Protein AF-A0A9E5TF27-F1 (afdb_monomer)

Foldseek 3Di:
DDDDDPDPPDDPVVVVVVVVVDDDPDDDDDDPPDDDDPCQVVVVVVVCVVVVPDPDDDDFDAPPVRHTDDPDDPPDDD

Solvent-accessible surface area (backbone atoms only — not comparable to full-atom values): 5656 Å² total; per-residue (Å²): 141,86,87,84,73,98,64,92,67,54,71,69,58,55,48,54,60,50,57,76,70,56,84,63,98,67,88,8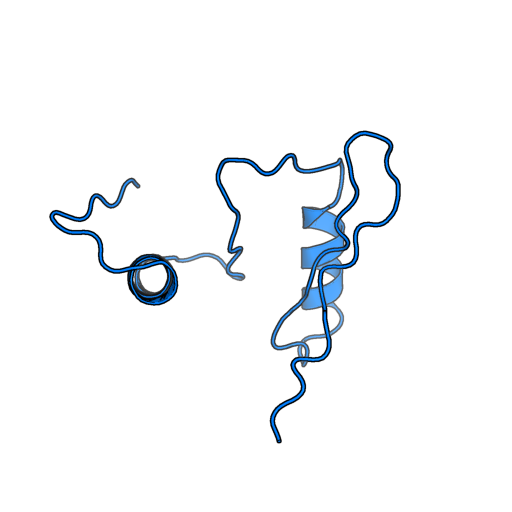2,91,75,64,96,88,65,83,84,62,89,64,55,64,61,54,51,52,54,49,48,68,74,41,70,86,60,87,78,84,84,79,90,48,54,50,99,84,66,49,82,44,87,86,78,72,90,76,84,77,128

Mean predicted aligned error: 4.61 Å

Structure (mmCIF, N/CA/C/O backbone):
data_AF-A0A9E5TF27-F1
#
_entry.id   AF-A0A9E5TF27-F1
#
loop_
_atom_site.group_PDB
_atom_site.id
_atom_site.type_symbol
_atom_site.label_atom_id
_atom_site.label_alt_id
_atom_site.label_comp_id
_atom_site.label_asym_id
_atom_site.label_entity_id
_atom_site.label_seq_id
_atom_site.pdbx_PDB_ins_code
_atom_site.Cartn_x
_atom_site.Cartn_y
_atom_site.Cartn_z
_atom_site.occupancy
_atom_site.B_iso_or_equiv
_atom_site.auth_seq_id
_atom_site.auth_comp_id
_atom_site.auth_asym_id
_atom_site.auth_atom_id
_atom_site.pdbx_PDB_model_num
ATOM 1 N N . ASN A 1 1 ? -11.763 8.767 -11.731 1.00 82.31 1 ASN A N 1
ATOM 2 C CA . ASN A 1 1 ? -11.151 10.027 -11.250 1.00 82.31 1 ASN A CA 1
ATOM 3 C C . ASN A 1 1 ? -9.659 9.998 -11.525 1.00 82.31 1 ASN A C 1
ATOM 5 O O . ASN A 1 1 ? -8.999 9.120 -10.993 1.00 82.31 1 ASN A O 1
ATOM 9 N N . LEU A 1 2 ? -9.146 10.922 -12.341 1.00 93.31 2 LEU A N 1
ATOM 10 C CA . LEU A 1 2 ? -7.710 11.129 -12.562 1.00 93.31 2 LEU A CA 1
ATOM 11 C C . LEU A 1 2 ? -7.307 12.462 -11.919 1.00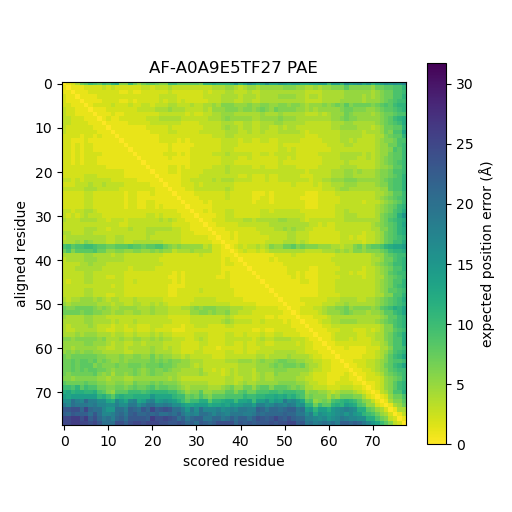 93.31 2 LEU A C 1
ATOM 13 O O . LEU A 1 2 ? -8.006 13.457 -12.098 1.00 93.31 2 LEU A O 1
ATOM 17 N N . ILE A 1 3 ? -6.202 12.482 -11.173 1.00 95.19 3 ILE A N 1
ATOM 18 C CA . ILE A 1 3 ? -5.618 13.702 -10.603 1.00 95.19 3 ILE A CA 1
ATOM 19 C C . ILE A 1 3 ? -4.275 13.917 -11.292 1.00 95.19 3 ILE A C 1
ATOM 21 O O . ILE A 1 3 ? -3.365 13.109 -11.134 1.00 95.19 3 ILE A O 1
ATOM 25 N N . ARG A 1 4 ? -4.157 14.992 -12.072 1.00 96.31 4 ARG A N 1
ATOM 26 C CA . ARG A 1 4 ? -2.902 15.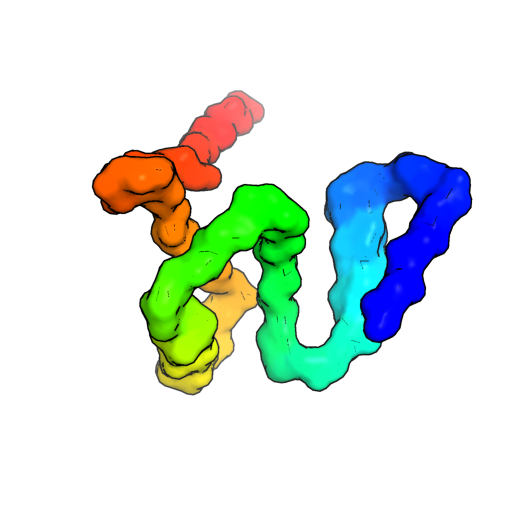383 -12.717 1.00 96.31 4 ARG A CA 1
ATOM 27 C C . ARG A 1 4 ? -2.255 16.500 -11.906 1.00 96.31 4 ARG A C 1
ATOM 29 O O . ARG A 1 4 ? -2.903 17.510 -11.652 1.00 96.31 4 ARG A O 1
ATOM 36 N N . ASN A 1 5 ? -0.988 16.329 -11.545 1.00 97.00 5 ASN A N 1
ATOM 37 C CA . ASN A 1 5 ? -0.191 17.396 -10.945 1.00 97.00 5 ASN A CA 1
ATOM 38 C C . ASN A 1 5 ? 0.485 18.222 -12.045 1.00 97.00 5 ASN A C 1
ATOM 40 O O . ASN A 1 5 ? 0.964 17.661 -13.029 1.00 97.00 5 ASN A O 1
ATOM 44 N N . GLU A 1 6 ? 0.556 19.540 -11.864 1.00 97.69 6 GLU A N 1
ATOM 45 C CA . GLU A 1 6 ? 1.304 20.433 -12.764 1.00 97.69 6 GLU A CA 1
ATOM 46 C C . GLU A 1 6 ? 2.823 20.311 -12.573 1.00 97.69 6 GLU A C 1
ATOM 48 O O . GLU A 1 6 ? 3.589 20.507 -13.510 1.00 97.69 6 GLU A O 1
ATOM 53 N N . HIS A 1 7 ? 3.248 19.924 -11.368 1.00 97.31 7 HIS A N 1
ATOM 54 C CA . HIS A 1 7 ? 4.645 19.749 -10.981 1.00 97.31 7 HIS A CA 1
ATOM 55 C C . HIS A 1 7 ? 4.834 18.399 -10.278 1.00 97.31 7 HIS A C 1
ATOM 57 O O . HIS A 1 7 ? 3.883 17.820 -9.746 1.00 97.31 7 HIS A O 1
ATOM 63 N N . ASN A 1 8 ? 6.066 17.889 -10.236 1.00 96.94 8 ASN A N 1
ATOM 64 C CA . ASN A 1 8 ? 6.370 16.679 -9.476 1.00 96.94 8 ASN A CA 1
ATOM 65 C C . ASN A 1 8 ? 6.377 16.984 -7.966 1.00 96.94 8 ASN A C 1
ATOM 67 O O . ASN A 1 8 ? 7.312 17.594 -7.459 1.00 96.94 8 ASN A O 1
ATOM 71 N N . LEU A 1 9 ? 5.333 16.549 -7.253 1.00 96.56 9 LEU A N 1
ATOM 72 C CA . LEU A 1 9 ? 5.193 16.733 -5.801 1.00 96.56 9 LEU A CA 1
ATOM 73 C C . LEU A 1 9 ? 5.920 15.655 -4.976 1.00 96.56 9 LEU A C 1
ATOM 75 O O . LEU A 1 9 ? 5.948 15.732 -3.749 1.00 96.56 9 LEU A O 1
ATOM 79 N N . GLY A 1 10 ? 6.467 14.627 -5.628 1.00 95.94 10 GLY A N 1
ATOM 80 C CA . GLY A 1 10 ? 6.960 13.420 -4.971 1.00 95.94 10 GLY A CA 1
ATOM 81 C C . GLY A 1 10 ? 5.844 12.459 -4.538 1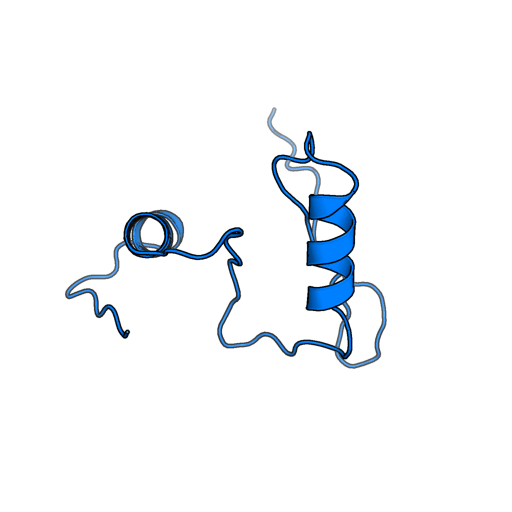.00 95.94 10 GLY A C 1
ATOM 82 O O . GLY A 1 10 ? 4.656 12.792 -4.533 1.00 95.94 10 GLY A O 1
ATOM 83 N N . TYR A 1 11 ? 6.245 11.238 -4.171 1.00 93.50 11 TYR A N 1
ATOM 84 C CA . TYR A 1 11 ? 5.341 10.107 -3.923 1.00 93.50 11 TYR A CA 1
ATOM 85 C C . TYR A 1 11 ? 4.341 10.376 -2.788 1.00 93.50 11 TYR A C 1
ATOM 87 O O . TYR A 1 11 ? 3.126 10.318 -2.986 1.00 93.50 11 TYR A O 1
ATOM 95 N N . SER A 1 12 ? 4.834 10.735 -1.600 1.00 96.31 12 SER A N 1
ATOM 96 C CA . SER A 1 12 ? 3.990 10.883 -0.409 1.00 96.31 12 SER A CA 1
ATOM 97 C C . SER A 1 12 ? 2.980 12.024 -0.542 1.00 96.31 12 SER A C 1
ATOM 99 O O . SER A 1 12 ? 1.804 11.850 -0.226 1.00 96.31 12 SER A O 1
ATOM 101 N N . ALA A 1 13 ? 3.396 13.187 -1.053 1.00 97.56 13 ALA A N 1
ATOM 102 C CA . ALA A 1 13 ? 2.493 14.324 -1.230 1.00 97.56 13 ALA A CA 1
ATOM 103 C C . ALA A 1 13 ? 1.404 14.030 -2.278 1.00 97.56 13 ALA A C 1
ATOM 105 O O . ALA A 1 13 ? 0.230 14.336 -2.045 1.00 97.56 13 ALA A O 1
ATOM 106 N N . ALA A 1 14 ? 1.772 13.380 -3.391 1.00 96.81 14 ALA A N 1
ATOM 107 C CA . ALA A 1 14 ? 0.839 12.982 -4.441 1.00 96.81 14 ALA A CA 1
ATOM 108 C C . ALA A 1 14 ? -0.165 11.906 -3.982 1.00 96.81 14 ALA A C 1
ATOM 110 O O . ALA A 1 14 ? -1.330 11.965 -4.371 1.00 96.81 14 ALA A O 1
ATOM 111 N N . ASN A 1 15 ? 0.233 10.969 -3.118 1.00 97.50 15 ASN A N 1
ATOM 112 C CA . ASN A 1 15 ? -0.698 9.996 -2.538 1.00 97.50 15 ASN A CA 1
ATOM 113 C C . ASN A 1 15 ? -1.613 10.637 -1.487 1.00 97.50 15 ASN A C 1
ATOM 115 O O . ASN A 1 15 ? -2.826 10.430 -1.512 1.00 97.50 15 ASN A O 1
ATOM 119 N N . ASN A 1 16 ? -1.080 11.508 -0.625 1.00 97.69 16 ASN A N 1
ATOM 120 C CA . ASN A 1 16 ? -1.864 12.183 0.414 1.00 97.69 16 ASN A CA 1
ATOM 121 C C . ASN A 1 16 ? -3.017 13.030 -0.155 1.00 97.69 16 ASN A C 1
ATOM 123 O O . ASN A 1 16 ? -4.083 13.112 0.458 1.00 97.69 16 ASN A O 1
ATOM 127 N N . GLN A 1 17 ? -2.857 13.669 -1.320 1.00 97.12 17 GLN A N 1
ATOM 128 C CA . GLN A 1 17 ? -3.982 14.364 -1.971 1.00 97.12 17 GLN A CA 1
ATOM 129 C C . GLN A 1 17 ? -5.079 13.402 -2.454 1.00 97.12 17 GLN A C 1
ATOM 131 O O . GLN A 1 17 ? -6.259 13.738 -2.353 1.00 97.12 17 GLN A O 1
ATOM 136 N N . ALA A 1 18 ? -4.710 12.219 -2.954 1.00 96.62 18 ALA A N 1
ATOM 137 C CA . ALA A 1 18 ? -5.651 11.231 -3.462 1.00 96.62 18 ALA A CA 1
ATOM 138 C C . ALA A 1 18 ? -6.416 10.577 -2.306 1.00 96.62 18 ALA A C 1
ATOM 140 O O . ALA A 1 18 ? -7.639 10.469 -2.375 1.00 96.62 18 ALA A O 1
ATOM 141 N N . ILE A 1 19 ? -5.722 10.261 -1.205 1.00 97.19 19 ILE A N 1
ATOM 142 C CA . ILE A 1 19 ? -6.314 9.730 0.031 1.00 97.19 19 ILE A CA 1
ATOM 143 C C . ILE A 1 19 ? -7.427 10.648 0.541 1.00 97.19 19 ILE A C 1
ATOM 145 O O . ILE A 1 19 ? -8.541 10.185 0.763 1.00 97.19 19 ILE A O 1
ATOM 149 N N . ARG A 1 20 ? -7.187 11.964 0.630 1.00 96.94 20 ARG A N 1
ATOM 150 C CA . ARG A 1 20 ? -8.209 12.926 1.093 1.00 96.94 20 ARG A CA 1
ATOM 151 C C . ARG A 1 20 ? -9.467 12.974 0.217 1.00 96.94 20 ARG A C 1
ATOM 153 O O . ARG A 1 20 ? -10.510 13.411 0.688 1.00 96.94 20 ARG A O 1
ATOM 160 N N . ARG A 1 21 ? -9.376 12.576 -1.058 1.00 96.50 21 ARG A N 1
ATOM 161 C CA . ARG A 1 21 ? -10.513 12.532 -1.999 1.00 96.50 21 ARG A CA 1
ATOM 162 C C . ARG A 1 21 ? -11.157 11.150 -2.104 1.00 96.50 21 ARG A C 1
ATOM 164 O O . ARG A 1 21 ? -12.213 11.020 -2.726 1.00 96.50 21 ARG A O 1
ATOM 171 N N . SER A 1 22 ? -10.508 10.125 -1.566 1.00 96.81 22 SER A N 1
ATOM 172 C CA . SER A 1 22 ? -11.000 8.755 -1.599 1.00 96.81 22 SER A CA 1
ATOM 173 C C . SER A 1 22 ? -12.214 8.584 -0.678 1.00 96.81 22 SER A C 1
ATOM 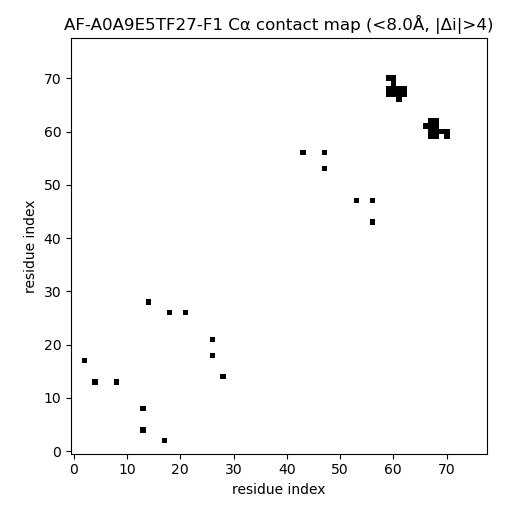175 O O . SER A 1 22 ? -12.439 9.371 0.240 1.00 96.81 22 SER A O 1
ATOM 177 N N . ARG A 1 23 ? -13.034 7.572 -0.965 1.00 96.69 23 ARG A N 1
ATOM 178 C CA . ARG A 1 23 ? -14.262 7.260 -0.210 1.00 96.69 23 ARG A CA 1
ATOM 179 C C . ARG A 1 23 ? -14.380 5.777 0.142 1.00 96.69 23 ARG A C 1
ATOM 181 O O . ARG A 1 23 ? -15.435 5.334 0.582 1.00 96.69 23 ARG A O 1
ATOM 188 N N . GLY A 1 24 ? -13.333 5.001 -0.137 1.00 95.31 24 GLY A N 1
ATOM 189 C CA . GLY A 1 24 ? -13.302 3.582 0.190 1.00 95.31 24 GLY A CA 1
ATOM 190 C C . GLY A 1 24 ? -13.186 3.380 1.697 1.00 95.31 24 GLY A C 1
ATOM 191 O O . GLY A 1 24 ? -12.651 4.234 2.399 1.00 95.31 24 GLY A O 1
ATOM 192 N N . ARG A 1 25 ? -13.658 2.228 2.181 1.00 95.44 25 ARG A N 1
ATOM 193 C CA . ARG A 1 25 ? -13.470 1.809 3.579 1.00 95.44 25 ARG A CA 1
ATOM 194 C C . ARG A 1 25 ? -11.988 1.614 3.928 1.00 95.44 25 ARG A C 1
ATOM 196 O O . ARG A 1 25 ? -11.589 1.879 5.053 1.00 95.44 25 ARG A O 1
ATOM 203 N N . TYR A 1 26 ? -11.191 1.211 2.938 1.00 97.00 26 TYR A N 1
ATOM 204 C CA . TYR A 1 26 ? -9.741 1.064 3.024 1.00 97.00 26 TYR A CA 1
ATOM 205 C C . TYR A 1 26 ? -9.041 1.841 1.908 1.00 97.00 26 TYR A C 1
ATOM 207 O O . TYR A 1 26 ? -9.610 2.064 0.835 1.00 97.00 26 TYR A O 1
ATOM 215 N N . ILE A 1 27 ? -7.789 2.220 2.163 1.00 97.38 27 ILE A N 1
ATOM 216 C CA . ILE A 1 27 ? -6.887 2.832 1.186 1.00 97.38 27 ILE A CA 1
ATOM 217 C C . ILE A 1 27 ? -5.875 1.787 0.736 1.00 97.38 27 ILE A C 1
ATOM 219 O O . ILE A 1 27 ? -5.150 1.239 1.560 1.00 97.38 27 ILE A O 1
ATOM 223 N N . LEU A 1 28 ? -5.782 1.574 -0.574 1.00 96.00 28 LEU A N 1
ATOM 224 C CA . LEU A 1 28 ? -4.715 0.795 -1.188 1.00 96.00 28 LEU A CA 1
ATOM 225 C C . LEU A 1 28 ? -3.753 1.742 -1.910 1.00 96.00 28 LEU A C 1
ATOM 227 O O . LEU A 1 28 ? -4.151 2.453 -2.833 1.00 96.00 28 LEU A O 1
ATOM 231 N N . LEU A 1 29 ? -2.486 1.733 -1.497 1.00 95.56 29 LEU A N 1
ATOM 232 C CA . LEU A 1 29 ? -1.396 2.339 -2.257 1.00 95.56 29 LEU A CA 1
ATOM 233 C C . LEU A 1 29 ? -0.823 1.267 -3.187 1.00 95.56 29 LEU A C 1
ATOM 235 O O . LEU A 1 29 ? -0.174 0.335 -2.719 1.00 95.56 29 LEU A O 1
ATOM 239 N N . LEU A 1 30 ? -1.100 1.388 -4.484 1.00 94.50 30 LEU A N 1
ATOM 240 C CA . LEU A 1 30 ?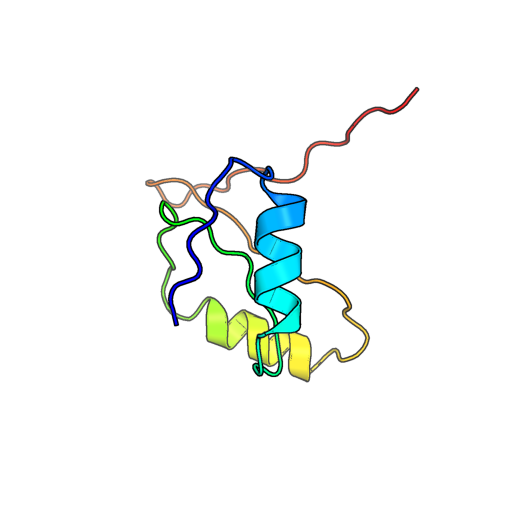 -0.673 0.438 -5.510 1.00 94.50 30 LEU A CA 1
ATOM 241 C C . LEU A 1 30 ? 0.103 1.179 -6.593 1.00 94.50 30 LEU A C 1
ATOM 243 O O . LEU A 1 30 ? -0.375 2.188 -7.118 1.00 94.50 30 LEU A O 1
ATOM 247 N N . ASN A 1 31 ? 1.279 0.669 -6.943 1.00 92.75 31 ASN A N 1
ATOM 248 C CA . ASN A 1 31 ? 2.034 1.206 -8.064 1.00 92.75 31 ASN A CA 1
ATOM 249 C C . ASN A 1 31 ? 1.471 0.670 -9.388 1.00 92.75 31 ASN A C 1
ATOM 251 O O . ASN A 1 31 ? 0.933 -0.434 -9.462 1.00 92.75 31 ASN A O 1
ATOM 255 N N . SER A 1 32 ? 1.602 1.455 -10.456 1.00 92.81 32 SER A N 1
ATOM 256 C CA . SER A 1 32 ? 1.075 1.113 -11.786 1.00 92.81 32 SER A CA 1
ATOM 257 C C . SER A 1 32 ? 1.770 -0.074 -12.460 1.00 92.81 32 SER A C 1
ATOM 259 O O . SER A 1 32 ? 1.277 -0.574 -13.463 1.00 92.81 32 SER A O 1
ATOM 261 N N . ASP A 1 33 ? 2.920 -0.491 -11.943 1.00 92.69 33 ASP A N 1
ATOM 262 C CA . ASP A 1 33 ? 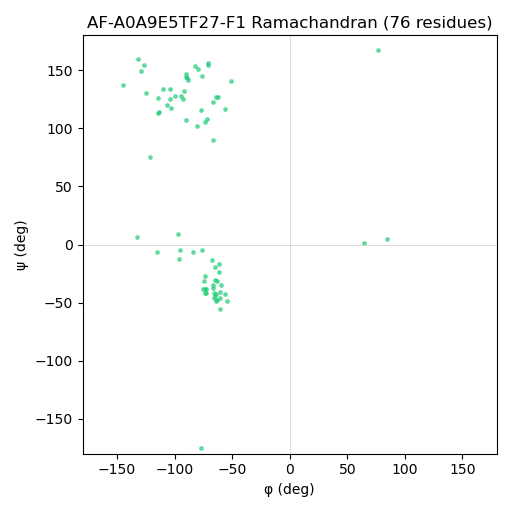3.734 -1.620 -12.396 1.00 92.69 33 ASP A CA 1
ATOM 263 C C . ASP A 1 33 ? 3.486 -2.906 -11.584 1.00 92.69 33 ASP A C 1
ATOM 265 O O . ASP A 1 33 ? 4.203 -3.890 -11.742 1.00 92.69 33 ASP A O 1
ATOM 269 N N . THR A 1 34 ? 2.472 -2.922 -10.712 1.00 91.88 34 THR A N 1
ATOM 270 C CA . THR A 1 34 ? 2.144 -4.085 -9.878 1.00 91.88 34 THR A CA 1
ATOM 271 C C . THR A 1 34 ? 1.119 -5.001 -10.548 1.00 91.88 34 THR A C 1
ATOM 273 O O . THR A 1 34 ? 0.059 -4.550 -10.983 1.00 91.88 34 THR A O 1
ATOM 276 N N . VAL A 1 35 ? 1.396 -6.309 -10.556 1.00 93.56 35 VAL A N 1
ATOM 277 C CA . VAL A 1 35 ? 0.422 -7.354 -10.905 1.00 93.56 35 VAL A CA 1
ATOM 278 C C . VAL A 1 35 ? -0.217 -7.885 -9.625 1.00 93.56 35 VAL A C 1
ATOM 280 O O . VAL A 1 35 ? 0.476 -8.275 -8.688 1.00 93.56 35 VAL A O 1
ATOM 283 N N . VAL A 1 36 ? -1.547 -7.899 -9.585 1.00 94.06 36 VAL A N 1
ATOM 284 C CA . VAL A 1 36 ? -2.311 -8.428 -8.451 1.00 94.06 36 VAL A CA 1
ATOM 285 C C . VAL A 1 36 ? -2.620 -9.894 -8.720 1.00 94.06 36 VAL A C 1
ATOM 287 O O . VAL A 1 36 ? -3.194 -10.218 -9.756 1.00 94.06 36 VAL A O 1
ATOM 290 N N . LEU A 1 37 ? -2.243 -10.767 -7.788 1.00 93.56 37 LEU A N 1
ATOM 291 C CA . LEU A 1 37 ? -2.576 -12.188 -7.856 1.00 93.56 37 LEU A CA 1
ATOM 292 C C . LEU A 1 37 ? -3.990 -12.440 -7.327 1.00 93.56 37 LEU A C 1
ATOM 294 O O . LEU A 1 37 ? -4.491 -11.690 -6.480 1.00 93.56 37 LEU A O 1
ATOM 298 N N . ASP A 1 38 ? -4.609 -13.518 -7.800 1.00 91.50 38 ASP A N 1
ATOM 299 C CA . ASP A 1 38 ? -5.977 -13.886 -7.438 1.00 91.50 38 ASP A CA 1
ATOM 300 C C . ASP A 1 38 ? -6.192 -13.905 -5.916 1.00 91.50 38 ASP A C 1
ATOM 302 O O . ASP A 1 38 ? -5.333 -14.330 -5.141 1.00 91.50 38 ASP A O 1
ATOM 306 N N . ASN A 1 39 ? -7.366 -13.431 -5.489 1.00 93.69 39 ASN A N 1
ATOM 307 C CA . ASN A 1 39 ? -7.824 -13.353 -4.094 1.00 93.69 39 ASN A CA 1
ATOM 308 C C . ASN A 1 39 ? -7.027 -12.423 -3.157 1.00 93.69 39 ASN A C 1
ATOM 310 O O . ASN A 1 39 ? -7.381 -12.310 -1.982 1.00 93.69 39 ASN A O 1
ATOM 314 N N . SER A 1 40 ? -5.987 -11.723 -3.630 1.00 94.62 40 SER A N 1
ATOM 315 C CA . SER A 1 40 ? -5.138 -10.884 -2.762 1.00 94.62 40 SER A CA 1
ATOM 316 C C . SER A 1 40 ? -5.935 -9.828 -1.983 1.00 94.62 40 SER A C 1
ATOM 318 O O . SER A 1 40 ? -5.707 -9.627 -0.790 1.00 94.62 40 SER A O 1
ATOM 320 N N . PHE A 1 41 ? -6.893 -9.162 -2.636 1.00 94.56 41 PHE A N 1
ATOM 321 C CA . PHE A 1 41 ? -7.701 -8.118 -1.999 1.00 94.56 41 PHE A CA 1
ATOM 322 C C . PHE A 1 41 ? -8.769 -8.671 -1.063 1.00 94.56 41 PHE A C 1
ATOM 324 O O . PHE A 1 41 ? -8.960 -8.103 0.008 1.00 94.56 41 PHE A O 1
ATOM 331 N N . ASP A 1 42 ? -9.417 -9.781 -1.416 1.00 96.00 42 ASP A N 1
ATOM 332 C CA . ASP A 1 42 ? -10.421 -10.400 -0.547 1.00 96.00 42 ASP A CA 1
ATOM 333 C C . ASP A 1 42 ? -9.781 -10.880 0.755 1.00 96.00 42 ASP A C 1
ATOM 335 O O . ASP A 1 42 ? -10.301 -10.619 1.837 1.00 96.00 42 ASP A O 1
ATOM 339 N N . LEU A 1 43 ? -8.601 -11.501 0.672 1.00 96.19 43 LEU A N 1
ATOM 340 C CA . LEU A 1 43 ? -7.829 -11.900 1.849 1.00 96.19 43 LEU A CA 1
ATOM 341 C C . LEU A 1 43 ? -7.450 -10.693 2.715 1.00 96.19 43 LEU A C 1
ATOM 343 O O . LEU A 1 43 ? -7.635 -10.731 3.932 1.00 96.19 43 LEU A O 1
ATOM 347 N N . ALA A 1 44 ? -6.960 -9.615 2.097 1.00 96.25 44 ALA A N 1
ATOM 348 C CA . ALA A 1 44 ? -6.576 -8.397 2.804 1.00 96.25 44 ALA A CA 1
ATOM 349 C C . ALA A 1 44 ? -7.770 -7.728 3.505 1.00 96.25 44 ALA A C 1
ATOM 351 O O . ALA A 1 44 ? -7.685 -7.393 4.685 1.00 96.25 44 ALA A O 1
ATOM 352 N N . VAL A 1 45 ? -8.892 -7.560 2.802 1.00 96.50 45 VAL A N 1
ATOM 353 C CA . VAL A 1 45 ? -10.106 -6.934 3.344 1.00 96.50 45 VAL A CA 1
ATOM 354 C C . VAL A 1 45 ? -10.708 -7.789 4.455 1.00 96.50 45 VAL A C 1
ATOM 356 O O . VAL A 1 45 ? -11.001 -7.254 5.519 1.00 96.50 45 VAL A O 1
ATOM 359 N N . ASN A 1 46 ? -10.827 -9.105 4.253 1.00 97.44 46 ASN A N 1
ATOM 360 C CA . ASN A 1 46 ? -11.365 -10.012 5.269 1.00 97.44 46 ASN A CA 1
ATOM 361 C C . ASN A 1 46 ? -10.519 -10.003 6.546 1.00 97.44 46 ASN A C 1
ATOM 363 O O . ASN A 1 46 ? -11.066 -9.995 7.646 1.00 97.44 46 ASN A O 1
ATOM 367 N N . TYR A 1 47 ? -9.189 -9.973 6.416 1.00 97.25 47 TYR A N 1
ATOM 368 C CA . TYR A 1 47 ? -8.302 -9.862 7.571 1.00 97.25 47 TYR A CA 1
ATOM 369 C C . TYR A 1 47 ? -8.495 -8.530 8.310 1.00 97.25 47 TYR A C 1
ATOM 371 O O . TYR A 1 47 ? -8.658 -8.523 9.529 1.00 97.25 47 TYR A O 1
ATOM 379 N N . MET A 1 48 ? -8.510 -7.409 7.580 1.00 97.25 48 MET A N 1
ATOM 380 C CA . MET A 1 48 ? -8.682 -6.073 8.164 1.00 97.25 48 MET A CA 1
ATOM 381 C C . MET A 1 48 ? -10.059 -5.885 8.819 1.00 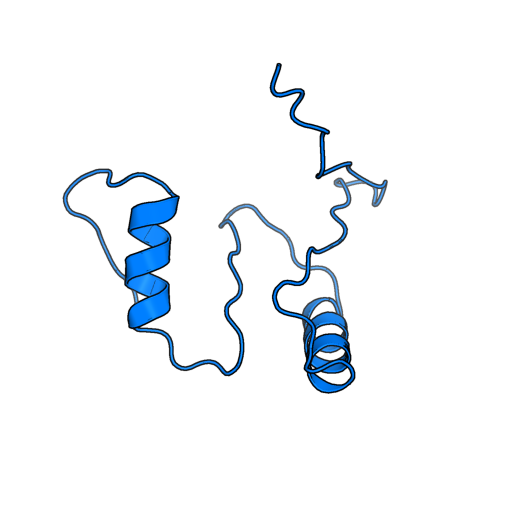97.25 48 MET A C 1
ATOM 383 O O . MET A 1 48 ? -10.172 -5.137 9.786 1.00 97.25 48 MET A O 1
ATOM 387 N N . ASP A 1 49 ? -11.092 -6.563 8.315 1.00 97.12 49 ASP A N 1
ATOM 388 C CA . ASP A 1 49 ? -12.429 -6.590 8.917 1.00 97.12 49 ASP A CA 1
ATOM 389 C C . ASP A 1 49 ? -12.466 -7.443 10.195 1.00 97.12 49 ASP A C 1
ATOM 391 O O . ASP A 1 49 ? -13.142 -7.088 11.162 1.00 97.12 49 ASP A O 1
ATOM 395 N N . LEU A 1 50 ? -11.738 -8.566 10.214 1.00 98.25 50 LEU A N 1
ATOM 396 C CA . LEU A 1 50 ? -11.674 -9.478 11.359 1.00 98.25 50 LEU A CA 1
ATOM 397 C C . LEU A 1 50 ? -10.826 -8.921 12.513 1.00 98.25 50 LEU A C 1
ATOM 399 O O . LEU A 1 50 ? -11.095 -9.223 13.676 1.00 98.25 50 LEU A O 1
ATOM 403 N N . VAL A 1 51 ? -9.801 -8.126 12.199 1.00 97.56 51 VAL A N 1
ATOM 404 C CA . VAL A 1 51 ? -8.839 -7.574 13.163 1.00 97.56 51 VAL A CA 1
ATOM 405 C C . VAL A 1 51 ? -8.860 -6.038 13.089 1.00 97.56 51 VAL A C 1
ATOM 407 O O . VAL A 1 51 ? -7.929 -5.440 12.537 1.00 97.56 51 VAL A O 1
ATOM 410 N N . PRO A 1 52 ? -9.900 -5.377 13.643 1.00 93.62 52 PRO A N 1
ATOM 411 C CA . PRO A 1 52 ? -10.152 -3.944 13.449 1.00 93.62 52 PRO A CA 1
ATOM 412 C C . PRO A 1 52 ? -9.069 -3.023 14.030 1.00 93.62 52 PRO A C 1
ATOM 414 O O . PRO A 1 52 ? -8.949 -1.880 13.596 1.00 93.62 52 PRO A O 1
ATOM 417 N N . ASP A 1 53 ? -8.249 -3.518 14.962 1.00 97.12 53 ASP A N 1
ATOM 418 C CA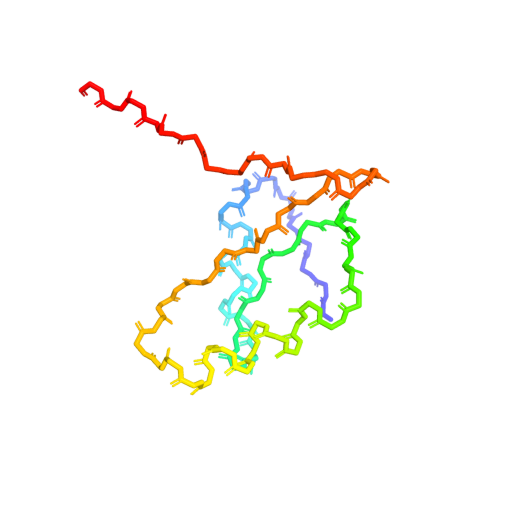 . ASP A 1 53 ? -7.113 -2.778 15.530 1.00 97.12 53 ASP A CA 1
ATOM 419 C C . ASP A 1 53 ? -5.902 -2.706 14.574 1.00 97.12 53 ASP A C 1
ATOM 421 O O . ASP A 1 53 ? -4.906 -2.036 14.860 1.00 97.12 53 ASP A O 1
ATOM 425 N N . THR A 1 54 ? -5.958 -3.377 13.416 1.00 96.25 54 THR A N 1
ATOM 426 C CA . THR A 1 54 ? -4.902 -3.294 12.401 1.00 96.25 54 THR A CA 1
ATOM 427 C C . THR A 1 54 ? -4.938 -1.931 11.709 1.00 96.25 54 THR A C 1
ATOM 429 O O . THR A 1 54 ? -5.801 -1.663 10.877 1.00 96.25 54 THR A O 1
ATOM 432 N N . GLY A 1 55 ? -3.957 -1.071 11.996 1.00 93.81 55 GLY A N 1
ATOM 433 C CA . GLY A 1 55 ? -3.846 0.237 11.338 1.00 93.81 55 GLY A CA 1
ATOM 434 C C . GLY A 1 55 ? -3.369 0.167 9.880 1.00 93.81 55 GLY A C 1
ATOM 435 O O . GLY A 1 55 ? -3.842 0.924 9.036 1.00 93.81 55 GLY A O 1
ATOM 436 N N . VAL A 1 56 ? -2.427 -0.732 9.572 1.00 94.88 56 VAL A N 1
ATOM 437 C CA . VAL A 1 56 ? -1.830 -0.898 8.235 1.00 94.88 56 VAL A CA 1
ATOM 438 C C . VAL A 1 56 ? -1.529 -2.374 7.990 1.00 94.88 56 VAL A C 1
ATOM 440 O O . VAL A 1 56 ? -0.979 -3.045 8.860 1.00 94.88 56 VAL A O 1
ATOM 443 N N . LEU A 1 57 ? -1.832 -2.855 6.783 1.00 94.75 57 LEU A N 1
ATOM 444 C CA . LEU A 1 57 ? -1.479 -4.192 6.314 1.00 94.75 57 LEU A CA 1
ATOM 445 C C . LEU A 1 57 ? -0.485 -4.097 5.152 1.00 94.75 57 LEU A C 1
ATOM 447 O O . LEU A 1 57 ? -0.742 -3.422 4.155 1.00 94.75 57 LEU A O 1
ATOM 451 N N . GLY A 1 58 ? 0.645 -4.793 5.276 1.00 92.00 58 GLY A N 1
ATOM 452 C CA . GLY A 1 58 ? 1.579 -5.017 4.175 1.00 92.00 58 GLY A CA 1
ATOM 453 C C . GLY A 1 58 ? 1.227 -6.288 3.403 1.00 92.00 58 GLY A C 1
ATOM 454 O O . GLY A 1 58 ? 0.829 -7.286 3.999 1.00 92.00 58 GLY A O 1
ATOM 455 N N . CYS A 1 59 ? 1.398 -6.270 2.081 1.00 89.88 59 CYS A N 1
ATOM 456 C CA . CYS A 1 59 ? 1.237 -7.462 1.247 1.00 89.88 59 CYS A CA 1
ATOM 457 C C . CYS A 1 59 ? 2.566 -8.211 1.099 1.00 89.88 59 CYS A C 1
ATOM 459 O O . CYS A 1 59 ? 3.635 -7.599 1.024 1.00 89.88 59 CYS A O 1
ATOM 461 N N . LYS A 1 60 ? 2.494 -9.542 0.994 1.00 91.31 60 LYS A N 1
ATOM 462 C CA . LYS A 1 60 ? 3.626 -10.347 0.527 1.00 91.31 60 LYS A CA 1
ATOM 463 C C . LYS A 1 60 ? 3.869 -10.009 -0.944 1.00 91.31 60 LYS A C 1
ATOM 465 O O . LYS A 1 60 ? 2.965 -10.189 -1.754 1.00 91.31 60 LYS A O 1
ATOM 470 N N . LEU A 1 61 ? 5.074 -9.555 -1.282 1.00 93.31 61 LEU A N 1
ATOM 471 C CA . LEU A 1 61 ? 5.496 -9.479 -2.678 1.00 93.31 61 LEU A CA 1
ATOM 472 C C . LEU A 1 61 ? 6.176 -10.778 -3.086 1.00 93.31 61 LEU A C 1
ATOM 474 O O . LEU A 1 61 ? 6.871 -11.425 -2.293 1.00 93.31 61 LEU A O 1
ATOM 478 N N . VAL A 1 62 ? 5.932 -11.145 -4.332 1.00 93.69 62 VAL A N 1
ATOM 479 C CA . VAL A 1 62 ? 6.595 -12.248 -5.005 1.00 93.69 62 VAL A CA 1
ATOM 480 C C . VAL A 1 62 ? 7.124 -11.753 -6.338 1.00 93.69 62 VAL A C 1
ATOM 482 O O . VAL A 1 62 ? 6.549 -10.835 -6.928 1.00 93.69 62 VAL A O 1
ATOM 485 N N . ASP A 1 63 ? 8.224 -12.335 -6.789 1.00 91.44 63 ASP A N 1
ATOM 486 C CA . ASP A 1 63 ? 8.745 -12.057 -8.118 1.00 91.44 63 ASP A CA 1
ATOM 487 C C . ASP A 1 63 ? 7.937 -12.793 -9.205 1.00 91.44 63 ASP A C 1
ATOM 489 O O . ASP A 1 63 ? 6.929 -13.457 -8.948 1.00 91.44 63 ASP A O 1
ATOM 493 N N . GLN A 1 64 ? 8.391 -12.683 -10.452 1.00 90.06 64 GLN A N 1
ATOM 494 C CA . GLN A 1 64 ? 7.769 -13.333 -11.610 1.00 90.06 64 GLN A CA 1
ATOM 495 C C . GLN A 1 64 ? 7.748 -14.874 -11.544 1.00 90.06 64 GLN A C 1
ATOM 497 O O . GLN A 1 64 ? 7.011 -15.501 -12.303 1.00 90.06 64 GLN A O 1
ATOM 502 N N . HIS A 1 65 ? 8.560 -15.485 -10.679 1.00 92.31 65 HIS A N 1
ATOM 503 C CA . HIS A 1 65 ? 8.612 -16.929 -10.455 1.00 92.31 65 HIS A CA 1
ATOM 504 C C . HIS A 1 65 ? 7.737 -17.362 -9.268 1.00 92.31 65 HIS A C 1
ATOM 506 O O . HIS A 1 65 ? 7.552 -18.558 -9.045 1.00 92.31 65 HIS A O 1
ATOM 512 N N . GLY A 1 66 ? 7.142 -16.406 -8.545 1.00 90.88 66 GLY A N 1
ATOM 513 C CA . GLY A 1 66 ? 6.357 -16.655 -7.339 1.00 90.88 66 GLY A CA 1
ATOM 514 C C . GLY A 1 66 ? 7.209 -16.752 -6.072 1.00 90.88 66 GLY A C 1
ATOM 515 O O . GLY A 1 66 ? 6.666 -17.010 -4.991 1.00 90.88 66 GLY A O 1
ATOM 516 N N . ASP A 1 67 ? 8.518 -16.516 -6.180 1.00 94.19 67 ASP A N 1
ATOM 517 C CA . ASP A 1 67 ? 9.430 -16.561 -5.048 1.00 94.19 67 ASP A CA 1
ATOM 518 C C . ASP A 1 67 ? 9.274 -15.312 -4.188 1.00 94.19 67 ASP A C 1
ATOM 520 O O . ASP A 1 67 ? 8.982 -14.216 -4.667 1.00 94.19 67 ASP A O 1
ATOM 524 N N . TRP A 1 68 ? 9.427 -15.480 -2.873 1.00 92.44 68 TRP A N 1
ATOM 525 C CA . TRP A 1 68 ? 9.239 -14.378 -1.939 1.00 92.44 68 TRP A CA 1
ATOM 526 C C . TRP A 1 68 ? 10.269 -13.272 -2.168 1.00 92.44 68 TRP A C 1
ATOM 528 O O . TRP A 1 68 ? 11.474 -13.508 -2.109 1.00 92.44 68 TRP A O 1
ATOM 538 N N . GLN A 1 69 ? 9.773 -12.046 -2.328 1.00 90.12 69 GLN A N 1
ATOM 539 C CA . GLN A 1 69 ? 10.591 -10.849 -2.402 1.00 90.12 69 GLN A CA 1
ATOM 540 C C . GLN A 1 69 ? 10.533 -10.095 -1.063 1.00 90.12 69 GLN A C 1
ATOM 542 O O . GLN A 1 69 ? 9.459 -9.627 -0.665 1.00 90.12 69 GLN A O 1
ATOM 547 N N . PRO A 1 70 ? 11.666 -9.932 -0.356 1.00 87.06 70 PRO A N 1
ATOM 548 C CA . PRO A 1 70 ? 11.721 -9.112 0.846 1.00 87.06 70 PRO A CA 1
ATOM 549 C C . PRO A 1 70 ? 11.392 -7.648 0.535 1.00 87.06 70 PRO A C 1
ATOM 551 O O . PRO A 1 70 ? 12.008 -7.027 -0.329 1.00 87.06 70 PRO A O 1
ATOM 554 N N . THR A 1 71 ? 10.435 -7.082 1.266 1.00 80.00 71 THR A N 1
ATOM 555 C CA . THR A 1 71 ? 9.991 -5.680 1.119 1.00 80.00 71 THR A CA 1
ATOM 556 C C . THR A 1 71 ? 10.261 -4.823 2.341 1.00 80.00 71 THR A C 1
ATOM 558 O O . THR A 1 71 ? 10.067 -3.610 2.316 1.00 80.00 71 THR A O 1
ATOM 561 N N . ILE A 1 72 ? 10.719 -5.457 3.415 1.00 76.56 72 ILE A N 1
ATOM 562 C CA . ILE A 1 72 ? 11.109 -4.808 4.653 1.00 76.56 72 ILE A CA 1
ATOM 563 C C . ILE A 1 72 ? 12.606 -5.037 4.779 1.00 76.56 72 ILE A C 1
ATOM 565 O O . ILE A 1 72 ? 13.058 -6.166 4.952 1.00 76.56 72 ILE A O 1
ATOM 569 N N . SER A 1 73 ? 13.369 -3.957 4.687 1.00 73.69 73 SER A N 1
ATOM 570 C CA . SER A 1 73 ? 14.748 -3.943 5.151 1.00 73.69 73 SER A CA 1
ATOM 571 C C . SER A 1 73 ? 14.764 -3.194 6.477 1.00 73.69 73 SER A C 1
ATOM 573 O O . SER A 1 73 ? 14.166 -2.115 6.540 1.00 73.69 73 SER A O 1
ATOM 575 N N . PRO A 1 74 ? 15.434 -3.696 7.530 1.00 71.88 74 PRO A N 1
ATOM 576 C CA . PRO A 1 74 ? 15.733 -2.854 8.674 1.00 71.88 74 PRO A CA 1
ATOM 577 C C . PRO A 1 74 ? 16.505 -1.639 8.158 1.00 71.88 74 PRO A C 1
ATOM 579 O O . PRO A 1 74 ? 17.579 -1.768 7.568 1.00 71.88 74 PRO A O 1
ATOM 582 N N . PHE A 1 75 ? 15.919 -0.456 8.312 1.00 66.94 75 PHE A N 1
ATOM 583 C CA . PHE A 1 75 ? 16.647 0.781 8.101 1.00 66.94 75 PHE A CA 1
ATOM 584 C C . PHE A 1 75 ? 17.433 1.021 9.386 1.00 66.94 75 PHE A C 1
ATOM 586 O O . PHE A 1 75 ? 16.855 1.378 10.410 1.00 66.94 75 PHE A O 1
ATOM 593 N N . LEU A 1 76 ? 18.734 0.726 9.360 1.00 59.09 76 LEU A N 1
ATOM 594 C CA . LEU A 1 76 ? 19.630 1.011 10.477 1.00 59.09 76 LEU A CA 1
ATOM 595 C C . LEU A 1 76 ? 19.754 2.533 10.615 1.00 59.09 76 LEU A C 1
ATOM 597 O O . LEU A 1 76 ? 20.609 3.157 9.992 1.00 59.09 76 LEU A O 1
ATOM 601 N N . THR A 1 77 ? 18.876 3.141 11.406 1.00 61.62 77 THR A N 1
ATOM 602 C CA . THR A 1 77 ? 19.125 4.466 11.971 1.00 61.62 77 THR A CA 1
ATOM 603 C C . THR A 1 77 ? 20.094 4.304 13.135 1.00 61.62 77 THR A C 1
ATOM 605 O O . THR A 1 77 ? 19.763 3.631 14.112 1.00 61.62 77 THR A O 1
ATOM 608 N N . ILE A 1 78 ? 21.289 4.881 12.985 1.00 56.91 78 ILE A N 1
ATOM 609 C CA . ILE A 1 78 ? 22.226 5.149 14.088 1.00 56.91 78 ILE A CA 1
ATOM 610 C C . ILE A 1 78 ? 21.650 6.235 14.995 1.00 56.91 78 ILE A C 1
ATOM 612 O O . ILE A 1 78 ? 21.007 7.158 14.442 1.00 56.91 78 ILE A O 1
#

Sequence (78 aa):
NLIRNEHNLGYSAANNQAIRRSRGRYILLLNSDTVVLDNSFDLAVNYMDLVPDTGVLGCKLVDQHGDWQPTISPFLTI

pLDDT: mean 92.03, std 8.82, range [56.91, 98.25]

Secondary structure (DSSP, 8-state):
-----SS---HHHHHHHHHHH--SSS-----TTPPPPTTHHHHHHHHHHH-TT----PPPEE-TTSPEEP--------

Radius of gyration: 15.35 Å; Cα contacts (8 Å, |Δi|>4): 21; chains: 1; bounding box: 36×37×28 Å